Protein AF-W2IGB0-F1 (afdb_monomer_lite)

Radius of gyration: 11.65 Å; chains: 1; bounding box: 25×38×22 Å

Organism: Phytophthora nicotianae (NCBI:txid4792)

Sequence (76 aa):
MYRELTISSGVPAHKLRKAFRDGKLSLTAAELQGSGAKLHLHPESHEKVLKAMKAGRGVRLHITRHEINPSSPDAA

Foldseek 3Di:
DWDKAFWAPPPDVVQLVVCLVVQKHKFFLNRRPHGRAIWGHDPVQVVQSVVCNVVSGIDMDRHYNVRSDRDPPPDD

pLDDT: mean 73.33, std 13.18, range [32.94, 87.69]

Secondary structure (DSSP, 8-state):
--EEEEE-TTS-HHHHHHHHHHSEEEE-HHHHT-SSEEEEE-HHHHHHHHHHHHTT--EEEE--TTT--S------

Structure (mmCIF, N/CA/C/O backbone):
data_AF-W2IGB0-F1
#
_entry.id   AF-W2IGB0-F1
#
loop_
_atom_site.group_PDB
_atom_site.id
_atom_site.type_symbol
_atom_site.label_atom_id
_atom_site.label_alt_id
_atom_site.label_comp_id
_atom_site.label_asym_id
_atom_site.label_entity_id
_atom_site.label_seq_id
_atom_site.pdbx_PDB_ins_code
_atom_site.Cartn_x
_atom_site.Cartn_y
_atom_site.Cartn_z
_atom_site.occupancy
_atom_site.B_iso_or_equiv
_atom_site.auth_seq_id
_atom_site.auth_comp_id
_atom_site.auth_asym_id
_atom_site.auth_atom_id
_atom_site.pdbx_PDB_model_num
ATOM 1 N N . MET A 1 1 ? 17.204 -3.259 -5.969 1.00 68.94 1 MET A N 1
ATOM 2 C CA . MET A 1 1 ? 17.242 -3.252 -4.489 1.00 68.94 1 MET A CA 1
ATOM 3 C C . MET A 1 1 ? 15.863 -2.835 -3.997 1.00 68.94 1 MET A C 1
ATOM 5 O O . MET A 1 1 ? 15.409 -1.792 -4.445 1.00 68.94 1 MET A O 1
ATOM 9 N N . TYR A 1 2 ? 15.176 -3.635 -3.180 1.00 70.19 2 TYR A N 1
ATOM 10 C CA . TYR A 1 2 ? 13.837 -3.304 -2.664 1.00 70.19 2 TYR A CA 1
ATOM 11 C C . TYR A 1 2 ? 13.944 -2.468 -1.381 1.00 70.19 2 TYR A C 1
ATOM 13 O O . TYR A 1 2 ? 14.902 -2.621 -0.627 1.00 70.19 2 TYR A O 1
ATOM 21 N N . ARG A 1 3 ? 12.989 -1.563 -1.152 1.00 78.38 3 ARG A N 1
ATOM 22 C CA . ARG A 1 3 ? 12.877 -0.744 0.058 1.00 78.38 3 ARG A CA 1
ATOM 23 C C . ARG A 1 3 ? 11.725 -1.234 0.918 1.00 78.38 3 ARG A C 1
ATOM 25 O O . ARG A 1 3 ? 10.632 -1.481 0.416 1.00 78.38 3 ARG A O 1
ATOM 32 N N . GLU A 1 4 ? 11.974 -1.331 2.213 1.00 76.94 4 GLU A N 1
ATOM 33 C CA . GLU A 1 4 ? 10.941 -1.661 3.185 1.00 76.94 4 GLU A CA 1
ATOM 34 C C . GLU A 1 4 ? 10.068 -0.444 3.476 1.00 76.94 4 GLU A C 1
ATOM 36 O O . GLU A 1 4 ? 10.564 0.661 3.697 1.00 76.94 4 GLU A O 1
ATOM 41 N N . LEU A 1 5 ? 8.759 -0.663 3.4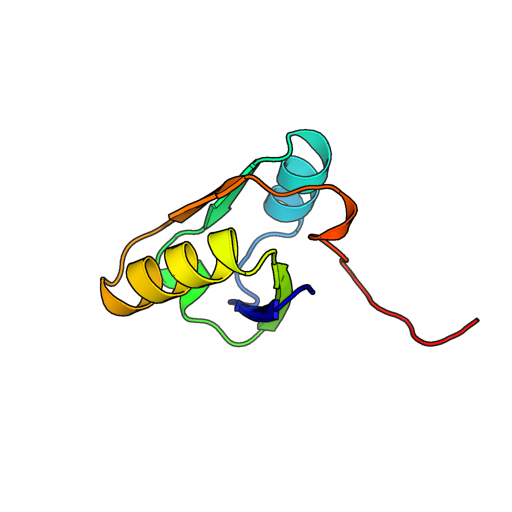95 1.00 76.44 5 LEU A N 1
ATOM 42 C CA . LEU A 1 5 ? 7.766 0.312 3.902 1.00 76.44 5 LEU A CA 1
ATOM 43 C C . LEU A 1 5 ? 6.854 -0.313 4.954 1.00 76.44 5 LEU A C 1
ATOM 45 O O . LEU A 1 5 ? 6.207 -1.325 4.693 1.00 76.44 5 LEU A O 1
ATOM 49 N N . THR A 1 6 ? 6.738 0.331 6.109 1.00 73.69 6 THR A N 1
ATOM 50 C CA . THR A 1 6 ? 5.727 -0.028 7.107 1.00 73.69 6 THR A CA 1
ATOM 51 C C . THR A 1 6 ? 4.417 0.694 6.787 1.00 73.69 6 THR A C 1
ATOM 53 O O . THR A 1 6 ? 4.395 1.914 6.649 1.00 73.69 6 THR A O 1
ATOM 56 N N . ILE A 1 7 ? 3.337 -0.070 6.648 1.00 73.88 7 ILE A N 1
ATOM 57 C CA . ILE A 1 7 ? 1.959 0.386 6.431 1.00 73.88 7 ILE A CA 1
ATOM 58 C C . ILE A 1 7 ? 1.060 -0.068 7.584 1.00 73.88 7 ILE A C 1
ATOM 60 O O . ILE A 1 7 ? 1.440 -0.893 8.416 1.00 73.88 7 ILE A O 1
ATOM 64 N N . SER A 1 8 ? -0.168 0.441 7.631 1.00 69.94 8 SER A N 1
ATOM 65 C CA . SER A 1 8 ? -1.133 0.123 8.683 1.00 69.94 8 SER A CA 1
ATOM 66 C C . SER A 1 8 ? -1.519 -1.351 8.739 1.00 69.94 8 SER A C 1
ATOM 68 O O . SER A 1 8 ? -1.789 -1.970 7.712 1.00 69.94 8 SER A O 1
ATOM 70 N N . SER A 1 9 ? -1.651 -1.889 9.959 1.00 63.28 9 SER A N 1
ATOM 71 C CA . SER A 1 9 ? -2.297 -3.190 10.215 1.00 63.28 9 SER A CA 1
ATOM 72 C C . SER A 1 9 ? -3.766 -3.197 9.792 1.00 63.28 9 SER A C 1
ATOM 74 O O . SER A 1 9 ? -4.346 -4.263 9.615 1.00 63.28 9 SER A O 1
ATOM 76 N N . GLY A 1 10 ? -4.368 -2.017 9.599 1.00 64.62 10 GLY A N 1
ATOM 77 C CA . GLY A 1 10 ? -5.719 -1.872 9.071 1.00 64.62 10 GLY A CA 1
ATOM 78 C C . GLY A 1 10 ? -5.856 -2.225 7.588 1.00 64.62 10 GLY A C 1
ATOM 79 O O . GLY A 1 10 ? -6.979 -2.238 7.092 1.00 64.62 10 GLY A O 1
ATOM 80 N N . VAL A 1 11 ? -4.759 -2.508 6.868 1.00 68.88 11 VAL A N 1
ATOM 81 C CA . VAL A 1 11 ? -4.839 -2.968 5.477 1.00 68.88 11 VAL A CA 1
ATOM 82 C C . VAL A 1 11 ? -5.423 -4.382 5.444 1.00 68.88 11 VAL A C 1
ATOM 84 O O . VAL A 1 11 ? -4.792 -5.326 5.922 1.00 68.88 11 VAL A O 1
ATOM 87 N N . PRO A 1 12 ? -6.610 -4.577 4.845 1.00 69.62 12 PRO A N 1
ATOM 88 C CA . PRO A 1 12 ? -7.240 -5.884 4.809 1.00 69.62 12 PRO A CA 1
ATOM 89 C C . PRO A 1 12 ? -6.391 -6.886 4.022 1.00 69.62 12 PRO A C 1
ATOM 91 O O . PRO A 1 12 ? -6.004 -6.624 2.879 1.00 69.62 12 PRO A O 1
ATOM 94 N N . ALA A 1 13 ? -6.210 -8.092 4.563 1.00 72.06 13 ALA A N 1
ATOM 95 C CA . ALA A 1 13 ? -5.494 -9.174 3.881 1.00 72.06 13 ALA A CA 1
ATOM 96 C C . ALA A 1 13 ? -6.071 -9.491 2.484 1.00 72.06 13 ALA A C 1
ATOM 98 O O . ALA A 1 13 ? -5.336 -9.881 1.577 1.00 72.06 13 ALA A O 1
ATOM 99 N N . HIS A 1 14 ? -7.375 -9.272 2.259 1.00 74.94 14 HIS A N 1
ATOM 100 C CA . HIS A 1 14 ? -7.988 -9.459 0.940 1.00 74.94 14 HIS A CA 1
ATOM 101 C C . HIS A 1 14 ? -7.459 -8.466 -0.112 1.00 74.94 14 HIS A C 1
ATOM 103 O O . HIS A 1 14 ? -7.329 -8.845 -1.275 1.00 74.94 14 HIS A O 1
ATOM 109 N N . LYS A 1 15 ? -7.119 -7.221 0.268 1.00 76.62 15 LYS A N 1
ATOM 110 C CA . LYS A 1 15 ? -6.517 -6.238 -0.650 1.00 76.62 15 LYS A CA 1
ATOM 111 C C . LYS A 1 15 ? -5.117 -6.669 -1.053 1.00 76.62 15 LYS A C 1
ATOM 113 O O . LYS A 1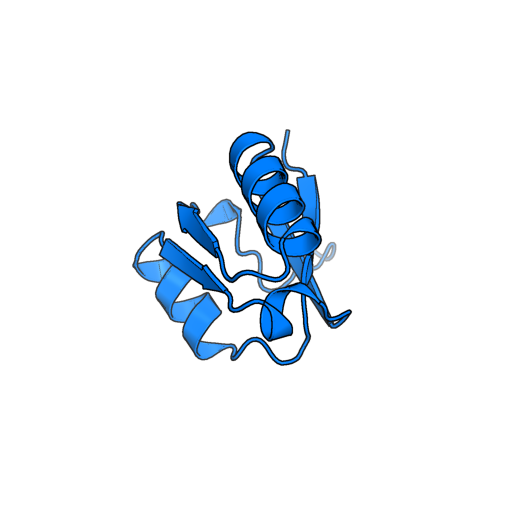 15 ? -4.789 -6.588 -2.230 1.00 76.62 15 LYS A O 1
ATOM 118 N N . LEU A 1 16 ? -4.334 -7.180 -0.103 1.00 75.62 16 LEU A N 1
ATOM 119 C CA . LEU A 1 16 ? -3.003 -7.727 -0.375 1.00 75.62 16 LEU A CA 1
ATOM 120 C C . LEU A 1 16 ? -3.089 -8.945 -1.303 1.00 75.62 16 LEU A C 1
ATOM 122 O O . LEU A 1 16 ? -2.388 -8.996 -2.307 1.00 75.62 16 LEU A O 1
ATOM 126 N N . ARG A 1 17 ? -4.016 -9.879 -1.048 1.00 78.00 17 ARG A N 1
ATOM 127 C CA . ARG A 1 17 ? -4.246 -11.048 -1.922 1.00 78.00 17 ARG A CA 1
ATOM 128 C C . ARG A 1 17 ? -4.717 -10.652 -3.321 1.00 78.00 17 ARG A C 1
ATOM 130 O O . ARG A 1 17 ? -4.286 -11.253 -4.303 1.00 78.00 17 ARG A O 1
ATOM 137 N N . LYS A 1 18 ? -5.588 -9.645 -3.429 1.00 81.06 18 LYS A N 1
ATOM 138 C CA . LYS A 1 18 ? -6.032 -9.113 -4.723 1.00 81.06 18 LYS A CA 1
ATOM 139 C C . LYS A 1 18 ? -4.880 -8.442 -5.458 1.00 81.06 18 LYS A C 1
ATOM 141 O O . LYS A 1 18 ? -4.672 -8.713 -6.631 1.00 81.06 18 LYS A O 1
ATOM 146 N N . ALA A 1 19 ? -4.082 -7.647 -4.759 1.00 78.81 19 ALA A N 1
ATOM 147 C CA . ALA A 1 19 ? -2.924 -6.996 -5.340 1.00 78.81 19 ALA A CA 1
ATOM 148 C C . ALA A 1 19 ? -1.832 -7.994 -5.759 1.00 78.81 19 ALA A C 1
ATOM 150 O O . ALA A 1 19 ? -1.184 -7.778 -6.776 1.00 78.81 19 ALA A O 1
ATOM 151 N N . PHE A 1 20 ? -1.693 -9.120 -5.052 1.00 75.38 20 PHE A N 1
ATOM 152 C CA . PHE A 1 20 ? -0.806 -10.223 -5.441 1.00 75.38 20 PHE A CA 1
ATOM 153 C C . PHE A 1 20 ? -1.240 -10.868 -6.765 1.00 75.38 20 PHE A C 1
ATOM 155 O O . PHE A 1 20 ? -0.411 -11.294 -7.569 1.00 75.38 20 PHE A O 1
ATOM 162 N N . ARG A 1 21 ? -2.553 -10.936 -7.005 1.00 79.81 21 ARG A N 1
ATOM 163 C CA . ARG A 1 21 ? -3.125 -11.482 -8.239 1.00 79.81 21 ARG A CA 1
ATOM 164 C C . ARG A 1 21 ? -3.088 -10.478 -9.393 1.00 79.81 21 ARG A C 1
ATOM 166 O O . ARG A 1 21 ? -2.661 -10.843 -10.482 1.00 79.81 21 ARG A O 1
ATOM 173 N N . ASP A 1 22 ? -3.512 -9.244 -9.135 1.00 81.31 22 ASP A N 1
ATOM 174 C CA . ASP A 1 22 ? -3.736 -8.198 -10.143 1.00 81.31 22 ASP A CA 1
ATOM 175 C C . ASP A 1 22 ? -2.482 -7.348 -10.423 1.00 81.31 22 ASP A C 1
ATOM 177 O O . ASP A 1 22 ? -2.464 -6.557 -11.367 1.00 81.31 22 ASP A O 1
ATOM 181 N N . GLY A 1 23 ? -1.455 -7.447 -9.574 1.00 81.56 23 GLY A N 1
ATOM 182 C CA . G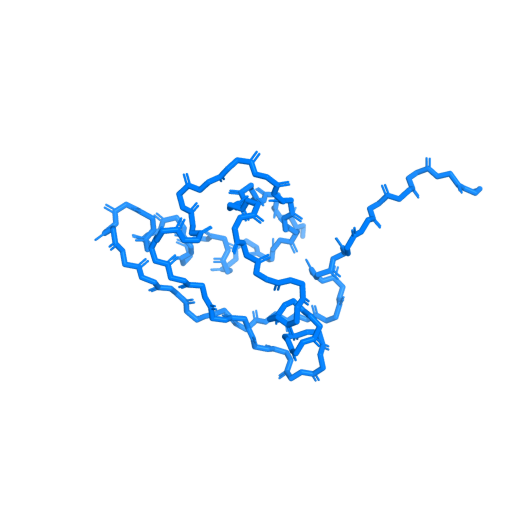LY A 1 23 ? -0.246 -6.621 -9.633 1.00 81.56 23 GLY A CA 1
ATOM 183 C C . GLY A 1 23 ? -0.482 -5.141 -9.302 1.00 81.56 23 GLY A C 1
ATOM 184 O O . GLY A 1 23 ? 0.284 -4.259 -9.695 1.00 81.56 23 GLY A O 1
ATOM 185 N N . LYS A 1 24 ? -1.598 -4.831 -8.632 1.00 84.69 24 LYS A N 1
ATOM 186 C CA . LYS A 1 24 ? -2.036 -3.463 -8.328 1.00 84.69 24 LYS A CA 1
ATOM 187 C C . LYS A 1 24 ? -2.485 -3.362 -6.883 1.00 84.69 24 LYS A C 1
ATOM 189 O O . LYS A 1 24 ? -3.485 -3.968 -6.506 1.00 84.69 24 LYS A O 1
ATOM 194 N N . LEU A 1 25 ? -1.809 -2.529 -6.098 1.00 83.75 25 LEU A N 1
ATOM 195 C CA . LEU A 1 25 ? -2.198 -2.225 -4.723 1.00 83.75 25 LEU A CA 1
ATOM 196 C C . LEU A 1 25 ? -2.678 -0.790 -4.620 1.00 83.75 25 LEU A C 1
ATOM 198 O O . LEU A 1 25 ? -1.985 0.142 -5.010 1.00 83.75 25 LEU A O 1
ATOM 202 N N . SER A 1 26 ? -3.886 -0.620 -4.100 1.00 83.19 26 SER A N 1
ATOM 203 C CA . SER A 1 26 ? -4.450 0.697 -3.813 1.00 83.19 26 SER A CA 1
ATOM 204 C C . SER A 1 26 ? -4.551 0.844 -2.303 1.00 83.19 26 SER A C 1
ATOM 206 O O . SER A 1 26 ? -5.295 0.092 -1.672 1.00 83.19 26 SER A O 1
ATOM 208 N N . LEU A 1 27 ? -3.793 1.786 -1.748 1.00 82.62 27 LEU A N 1
ATOM 209 C CA . LEU A 1 27 ? -3.788 2.108 -0.324 1.00 82.62 27 LEU A CA 1
ATOM 210 C C . LEU A 1 27 ? -4.415 3.482 -0.117 1.00 82.62 27 LEU A C 1
ATOM 212 O O . LEU A 1 27 ? -4.155 4.411 -0.881 1.00 82.62 27 LEU A O 1
ATOM 216 N N . THR A 1 28 ? -5.247 3.619 0.908 1.00 84.94 28 THR A N 1
ATOM 217 C CA . THR A 1 28 ? -5.771 4.919 1.345 1.00 84.94 28 THR A CA 1
ATOM 218 C C . THR A 1 28 ? -4.757 5.651 2.229 1.00 84.94 28 THR A C 1
ATOM 220 O O . THR A 1 28 ? -3.798 5.059 2.716 1.00 84.94 28 THR A O 1
ATOM 223 N N . ALA A 1 29 ? -4.963 6.949 2.469 1.00 82.12 29 ALA A N 1
ATOM 224 C CA . ALA A 1 29 ? -4.091 7.728 3.353 1.00 82.12 29 ALA A CA 1
ATOM 225 C C . ALA A 1 29 ? -4.026 7.142 4.780 1.00 82.12 29 ALA A C 1
ATOM 227 O O . ALA A 1 29 ? -2.947 7.031 5.353 1.00 82.12 29 ALA A O 1
ATOM 228 N N . ALA A 1 30 ? -5.166 6.686 5.311 1.00 80.38 30 ALA A N 1
ATOM 229 C CA . ALA A 1 30 ? -5.246 6.038 6.621 1.00 80.38 30 ALA A CA 1
ATOM 230 C C . ALA A 1 30 ? -4.514 4.683 6.653 1.00 80.38 30 ALA A C 1
ATOM 232 O O . ALA A 1 30 ? -3.883 4.326 7.645 1.00 80.38 30 ALA A O 1
ATOM 233 N N . GLU A 1 31 ? -4.563 3.936 5.548 1.00 77.38 31 GLU A N 1
ATOM 234 C CA . GLU A 1 31 ? -3.833 2.675 5.387 1.00 77.38 31 GLU A CA 1
ATOM 235 C C . GLU A 1 31 ? -2.317 2.890 5.273 1.00 77.38 31 GLU A C 1
ATOM 237 O O . GLU A 1 31 ? -1.542 2.045 5.715 1.00 77.38 31 GLU A O 1
ATOM 242 N N . LEU A 1 32 ? -1.885 4.027 4.721 1.00 77.50 32 LEU A N 1
ATOM 243 C CA . LEU A 1 32 ? -0.475 4.402 4.660 1.00 77.50 32 LEU A CA 1
ATOM 244 C C . LEU A 1 32 ? 0.079 4.820 6.027 1.00 77.50 32 LEU A C 1
ATOM 246 O O . LEU A 1 32 ? 1.227 4.528 6.318 1.00 77.50 32 LEU A O 1
ATOM 250 N N . GLN A 1 33 ? -0.708 5.467 6.884 1.00 73.38 33 GLN A N 1
ATOM 251 C CA . GLN A 1 33 ? -0.222 6.057 8.140 1.00 73.38 33 GLN A CA 1
ATOM 252 C C . GLN A 1 33 ? -0.038 5.086 9.323 1.00 73.38 33 GLN A C 1
ATOM 254 O O . GLN A 1 33 ? 0.240 5.544 10.428 1.00 73.38 33 GLN A O 1
ATOM 259 N N . GLY A 1 34 ? -0.196 3.771 9.153 1.00 63.97 34 GLY A N 1
ATOM 260 C CA . GLY A 1 34 ? -0.122 2.844 10.290 1.00 63.97 34 GLY A CA 1
ATOM 261 C C . GLY A 1 34 ? 1.156 2.005 10.370 1.00 63.97 34 GLY A C 1
ATOM 262 O O . GLY A 1 34 ? 2.007 2.032 9.488 1.00 63.97 34 GLY A O 1
ATOM 263 N N . SER A 1 35 ? 1.269 1.244 11.461 1.00 58.69 35 SER A N 1
ATOM 264 C CA . SER A 1 35 ? 2.524 0.628 11.919 1.00 58.69 35 SER A CA 1
ATOM 265 C C . SER A 1 35 ? 2.449 -0.903 12.042 1.00 58.69 35 SER A C 1
ATOM 267 O O . SER A 1 35 ? 2.911 -1.470 13.030 1.00 58.69 35 SER A O 1
ATOM 269 N N . GLY A 1 36 ? 1.806 -1.586 11.096 1.00 63.53 36 GLY A N 1
ATOM 270 C CA . GLY A 1 36 ? 1.387 -2.976 11.292 1.00 63.53 36 GLY A CA 1
ATOM 271 C C . GLY A 1 36 ? 1.862 -4.006 10.274 1.00 63.53 36 GLY A C 1
ATOM 272 O O . GLY A 1 36 ? 2.042 -5.160 10.646 1.00 63.53 36 GLY A O 1
ATOM 273 N N . ALA A 1 37 ? 2.077 -3.633 9.014 1.00 68.75 37 ALA A N 1
ATOM 274 C CA . ALA A 1 37 ? 2.529 -4.559 7.977 1.00 68.75 37 ALA A CA 1
ATOM 275 C C . ALA A 1 37 ? 3.728 -3.983 7.222 1.00 68.75 37 ALA A C 1
ATOM 277 O O . ALA A 1 37 ? 3.773 -2.789 6.942 1.00 68.75 37 ALA A O 1
ATOM 278 N N . LYS A 1 38 ? 4.707 -4.827 6.892 1.00 72.81 38 LYS A N 1
ATOM 279 C CA . LYS A 1 38 ? 5.864 -4.442 6.077 1.00 72.81 38 LYS A CA 1
ATOM 280 C C . LYS A 1 38 ? 5.609 -4.827 4.622 1.00 72.81 38 LYS A C 1
ATOM 282 O O . LYS A 1 38 ? 5.211 -5.953 4.344 1.00 72.81 38 LYS A O 1
ATOM 287 N N . LEU A 1 39 ? 5.832 -3.891 3.710 1.00 75.44 39 LEU A N 1
ATOM 288 C CA . LEU A 1 39 ? 5.833 -4.104 2.268 1.00 75.44 39 LEU A CA 1
ATOM 289 C C . LEU A 1 39 ? 7.247 -3.892 1.736 1.00 75.44 39 LEU A C 1
ATOM 291 O O . LEU A 1 39 ? 7.889 -2.895 2.062 1.00 75.44 39 LEU A O 1
ATOM 295 N N . HIS A 1 40 ? 7.711 -4.791 0.876 1.00 76.25 40 HIS A N 1
ATOM 296 C CA . HIS A 1 40 ? 8.983 -4.648 0.172 1.00 76.25 40 HIS A CA 1
ATOM 297 C C . HIS A 1 40 ? 8.701 -4.064 -1.205 1.00 76.25 40 HIS A C 1
ATOM 299 O O . HIS A 1 40 ? 8.296 -4.777 -2.109 1.00 76.25 40 HIS A O 1
ATOM 305 N N . LEU A 1 41 ? 8.873 -2.756 -1.372 1.00 76.62 41 LEU A N 1
ATOM 306 C CA . LEU A 1 41 ? 8.536 -2.051 -2.608 1.00 76.62 41 LEU A CA 1
ATOM 307 C C . LEU A 1 41 ? 9.782 -1.712 -3.421 1.00 76.62 41 LEU A C 1
ATOM 309 O O . LEU A 1 41 ? 10.838 -1.391 -2.878 1.00 76.62 41 LEU A O 1
ATOM 313 N N . HIS A 1 42 ? 9.652 -1.680 -4.742 1.00 76.69 42 HIS A N 1
ATOM 314 C CA . HIS A 1 42 ? 10.657 -1.102 -5.618 1.00 76.69 42 HIS A CA 1
ATOM 315 C C . HIS A 1 42 ? 10.884 0.376 -5.240 1.00 76.69 42 HIS A C 1
ATOM 317 O O . HIS A 1 42 ? 9.921 1.073 -4.901 1.00 76.69 42 HIS A O 1
ATOM 323 N N . PRO A 1 43 ? 12.122 0.902 -5.308 1.00 79.69 43 PRO A N 1
ATOM 324 C CA . PRO A 1 43 ? 12.445 2.281 -4.935 1.00 79.69 43 PRO A CA 1
ATOM 325 C C . PRO A 1 43 ? 11.564 3.318 -5.639 1.00 79.69 43 PRO A C 1
ATOM 327 O O . PRO A 1 43 ? 11.136 4.285 -5.015 1.00 79.69 43 PRO A O 1
ATOM 330 N N . GLU A 1 44 ? 11.210 3.076 -6.901 1.00 82.12 44 GLU A N 1
ATOM 331 C CA . GLU A 1 44 ? 10.315 3.958 -7.655 1.00 82.12 44 GLU A CA 1
ATOM 332 C C . GLU A 1 44 ? 8.889 4.008 -7.064 1.00 82.12 44 GLU A C 1
ATOM 334 O O . GLU A 1 44 ? 8.265 5.068 -6.979 1.00 82.12 44 GLU A O 1
ATOM 339 N N . SER A 1 45 ? 8.372 2.864 -6.608 1.00 80.31 45 SER A N 1
ATOM 340 C CA . SER A 1 45 ? 7.082 2.777 -5.917 1.00 80.31 45 SER A CA 1
ATOM 341 C C . SER A 1 45 ? 7.170 3.391 -4.520 1.00 80.31 45 SER A C 1
ATOM 343 O O . SER A 1 45 ? 6.278 4.134 -4.119 1.00 80.31 45 SER A O 1
ATOM 345 N N . HIS A 1 46 ? 8.271 3.161 -3.805 1.00 82.00 46 HIS A N 1
ATOM 346 C CA . HIS A 1 46 ? 8.518 3.712 -2.474 1.00 82.00 46 HIS A CA 1
ATOM 347 C C . HIS A 1 46 ? 8.491 5.250 -2.457 1.00 82.00 46 HIS A C 1
ATOM 349 O O . HIS A 1 46 ? 7.868 5.853 -1.584 1.00 82.00 46 HIS A O 1
ATOM 355 N N . GLU A 1 47 ? 9.093 5.915 -3.446 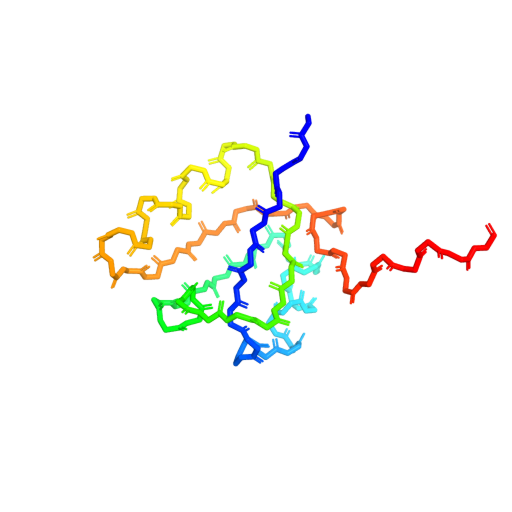1.00 85.19 47 GLU A N 1
ATOM 356 C CA . GLU A 1 47 ? 9.030 7.378 -3.553 1.00 85.19 47 GLU A CA 1
ATOM 357 C C . GLU A 1 47 ? 7.610 7.905 -3.783 1.00 85.19 47 GLU A C 1
ATOM 359 O O . GLU A 1 47 ? 7.229 8.934 -3.215 1.00 85.19 47 GLU A O 1
ATOM 364 N N . LYS A 1 48 ? 6.804 7.197 -4.586 1.00 85.88 48 LYS A N 1
ATOM 365 C CA . LYS A 1 48 ? 5.389 7.542 -4.803 1.00 85.88 48 LYS A CA 1
ATOM 366 C C . LYS A 1 48 ? 4.604 7.434 -3.500 1.00 85.88 48 LYS A C 1
ATOM 368 O O . LYS A 1 48 ? 3.814 8.329 -3.197 1.00 85.88 48 LYS A O 1
ATOM 373 N N . VAL A 1 49 ? 4.860 6.393 -2.706 1.00 84.00 49 VAL A N 1
ATOM 374 C CA . VAL A 1 49 ? 4.228 6.240 -1.392 1.00 84.00 49 VAL A CA 1
ATOM 375 C C . VAL A 1 49 ? 4.643 7.347 -0.432 1.00 84.00 49 VAL A C 1
ATOM 377 O O . VAL A 1 49 ? 3.774 7.962 0.175 1.00 84.00 49 VAL A O 1
ATOM 380 N N . LEU A 1 50 ? 5.936 7.667 -0.337 1.00 85.12 50 LEU A N 1
ATOM 381 C CA . LEU A 1 50 ? 6.416 8.748 0.528 1.00 85.12 50 LEU A CA 1
ATOM 382 C C . LEU A 1 50 ? 5.779 10.098 0.179 1.00 85.12 50 LEU A C 1
ATOM 384 O O . LEU A 1 50 ? 5.395 10.854 1.071 1.00 85.12 50 LEU A O 1
ATOM 388 N N . LYS A 1 51 ? 5.644 10.406 -1.116 1.00 87.69 51 LYS A N 1
ATOM 389 C CA . LYS A 1 51 ? 4.957 11.623 -1.574 1.00 87.69 51 LYS A CA 1
ATOM 390 C C . LYS A 1 51 ? 3.478 11.609 -1.182 1.00 87.69 51 LYS A C 1
ATOM 392 O O . LYS A 1 51 ? 2.975 12.617 -0.696 1.00 87.69 51 LYS A O 1
ATOM 397 N N . ALA A 1 52 ? 2.799 10.474 -1.345 1.00 86.31 52 ALA A N 1
ATOM 398 C CA . ALA A 1 52 ? 1.394 10.322 -0.976 1.00 86.31 52 ALA A CA 1
ATOM 399 C C . ALA A 1 52 ? 1.165 10.422 0.542 1.00 86.31 52 ALA A C 1
ATOM 401 O O . ALA A 1 52 ? 0.248 11.121 0.968 1.00 86.31 52 ALA A O 1
ATOM 402 N N . MET A 1 53 ? 2.045 9.819 1.350 1.00 83.94 53 MET A N 1
ATOM 403 C CA . MET A 1 53 ? 2.053 9.944 2.812 1.00 83.94 53 MET A CA 1
ATOM 404 C C . MET A 1 53 ? 2.197 11.402 3.247 1.00 83.94 53 MET A C 1
ATOM 406 O O . MET A 1 53 ? 1.383 11.886 4.028 1.00 83.94 53 MET A O 1
ATOM 410 N N . LYS A 1 54 ? 3.188 12.122 2.702 1.00 85.00 54 LYS A N 1
ATOM 411 C CA . LYS A 1 54 ? 3.396 13.551 2.995 1.00 85.00 54 LYS A CA 1
ATOM 412 C C . LYS A 1 54 ? 2.203 14.412 2.578 1.00 85.00 54 LYS A C 1
ATOM 414 O O . LYS A 1 54 ? 1.893 15.386 3.249 1.00 85.00 54 LYS A O 1
ATOM 419 N N . ALA A 1 55 ? 1.536 14.052 1.483 1.00 85.88 55 ALA A N 1
ATOM 420 C CA . ALA A 1 55 ? 0.356 14.754 0.987 1.00 85.88 55 ALA A CA 1
ATOM 421 C C . ALA A 1 55 ? -0.952 14.358 1.700 1.00 85.88 55 ALA A C 1
ATOM 423 O O . ALA A 1 55 ? -1.990 14.942 1.393 1.00 85.88 55 ALA A O 1
ATOM 424 N N . GLY A 1 56 ? -0.937 13.354 2.586 1.00 83.81 56 GLY A N 1
ATOM 425 C CA . GLY A 1 56 ? -2.146 12.824 3.220 1.00 83.81 56 GLY A CA 1
ATOM 426 C C . GLY A 1 56 ? -3.132 12.198 2.226 1.00 83.81 56 GLY A C 1
ATOM 427 O O . GLY A 1 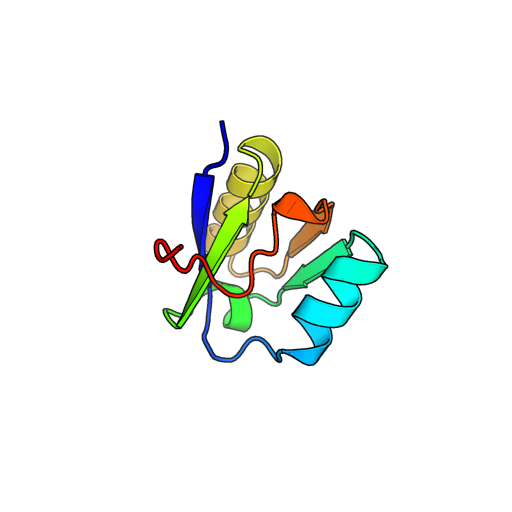56 ? -4.342 12.282 2.419 1.00 83.81 56 GLY A O 1
ATOM 428 N N . ARG A 1 57 ? -2.642 11.605 1.127 1.00 84.75 57 ARG A N 1
ATOM 429 C CA . ARG A 1 57 ? -3.471 11.018 0.058 1.00 84.75 57 ARG A CA 1
ATOM 430 C C . ARG A 1 57 ? -3.217 9.523 -0.090 1.00 84.75 57 ARG A C 1
ATOM 432 O O . ARG A 1 57 ? -2.145 9.024 0.229 1.00 84.75 57 ARG A O 1
ATOM 439 N N . GLY A 1 58 ? -4.217 8.810 -0.608 1.00 85.56 58 GLY A N 1
ATOM 440 C CA . GLY A 1 58 ? -4.046 7.422 -1.033 1.00 85.56 58 GLY A CA 1
ATOM 441 C C . GLY A 1 58 ? -3.168 7.304 -2.282 1.00 85.56 58 GLY A C 1
ATOM 442 O O . GLY A 1 58 ? -3.023 8.258 -3.048 1.00 85.56 58 GLY A O 1
ATOM 443 N N . VAL A 1 59 ? -2.600 6.122 -2.504 1.00 86.75 59 VAL A N 1
ATOM 444 C CA . VAL A 1 59 ? -1.699 5.834 -3.626 1.00 86.75 59 VAL A CA 1
ATOM 445 C C . VAL A 1 59 ? -2.068 4.516 -4.294 1.00 86.75 59 VAL A C 1
ATOM 447 O O . VAL A 1 59 ? -2.456 3.547 -3.640 1.00 86.75 59 VAL A O 1
ATOM 450 N N . ARG A 1 60 ? -1.941 4.482 -5.623 1.00 86.12 60 ARG A N 1
ATOM 451 C CA . ARG A 1 60 ? -2.025 3.256 -6.419 1.00 86.12 60 ARG A CA 1
ATOM 452 C C . ARG A 1 60 ? -0.621 2.885 -6.862 1.00 86.12 60 ARG A C 1
ATOM 454 O O . ARG A 1 60 ? 0.041 3.671 -7.535 1.00 86.12 60 ARG A O 1
ATOM 461 N N . LEU A 1 61 ? -0.184 1.699 -6.474 1.00 82.44 61 LEU A N 1
ATOM 462 C CA . LEU A 1 61 ? 1.121 1.151 -6.799 1.00 82.44 61 LEU A CA 1
ATOM 463 C C . LEU A 1 61 ? 0.942 -0.001 -7.773 1.00 82.44 61 LEU A C 1
ATOM 465 O O . LEU A 1 61 ? 0.072 -0.858 -7.588 1.00 82.44 61 LEU A O 1
ATOM 469 N N . HIS A 1 62 ? 1.792 -0.017 -8.791 1.00 80.69 62 HIS A N 1
ATOM 470 C CA . HIS A 1 62 ? 2.064 -1.240 -9.520 1.00 80.69 62 HIS A CA 1
ATOM 471 C C . HIS A 1 62 ? 3.054 -2.030 -8.692 1.00 80.69 62 HIS A C 1
ATOM 473 O O . HIS A 1 62 ? 4.114 -1.513 -8.340 1.00 80.69 62 HIS A O 1
ATOM 479 N N . ILE A 1 63 ? 2.652 -3.242 -8.345 1.00 77.75 63 ILE A N 1
ATOM 480 C CA . ILE A 1 63 ? 3.482 -4.144 -7.580 1.00 77.75 63 ILE A CA 1
ATOM 481 C C . ILE A 1 63 ? 3.527 -5.507 -8.236 1.00 77.75 63 ILE A C 1
ATOM 483 O O . ILE A 1 63 ? 2.579 -5.975 -8.858 1.00 77.75 63 ILE A O 1
ATOM 487 N N . THR A 1 64 ? 4.664 -6.143 -8.093 1.00 71.25 64 THR A N 1
ATOM 488 C CA . THR A 1 64 ? 4.962 -7.473 -8.574 1.00 71.25 64 THR A CA 1
ATOM 489 C C . THR A 1 64 ? 4.712 -8.480 -7.456 1.00 71.25 64 THR A C 1
ATOM 491 O O . THR A 1 64 ? 4.666 -8.142 -6.272 1.00 71.25 64 THR A O 1
ATOM 494 N N . ARG A 1 65 ? 4.543 -9.754 -7.819 1.00 66.75 65 ARG A N 1
ATOM 495 C CA . ARG A 1 65 ? 4.268 -10.830 -6.850 1.00 66.75 65 ARG A CA 1
ATOM 496 C C . ARG A 1 65 ? 5.317 -10.935 -5.743 1.00 66.75 65 ARG A C 1
ATOM 498 O O . ARG A 1 65 ? 4.981 -11.350 -4.643 1.00 66.75 65 ARG A O 1
ATOM 505 N N . HIS A 1 66 ? 6.555 -10.546 -6.026 1.00 65.00 66 HIS A N 1
ATOM 506 C CA . HIS A 1 66 ? 7.671 -10.625 -5.086 1.00 65.00 66 HIS A CA 1
ATOM 507 C C . HIS A 1 66 ? 7.704 -9.466 -4.076 1.00 65.00 66 HIS A C 1
ATOM 509 O O . HIS A 1 66 ? 8.446 -9.536 -3.104 1.00 65.00 66 HIS A O 1
ATOM 515 N N . GLU A 1 67 ? 6.903 -8.418 -4.285 1.00 62.34 67 GLU A N 1
ATOM 516 C CA . GLU A 1 67 ? 6.869 -7.224 -3.427 1.00 62.34 67 GLU A CA 1
ATOM 517 C C . GLU A 1 67 ? 5.846 -7.328 -2.289 1.00 62.34 67 GLU A C 1
ATOM 519 O O . GLU A 1 67 ? 5.960 -6.661 -1.259 1.00 62.34 67 GLU A O 1
ATOM 524 N N . ILE A 1 68 ? 4.842 -8.194 -2.452 1.00 63.78 68 ILE A N 1
ATOM 525 C CA . ILE A 1 68 ? 3.888 -8.532 -1.395 1.00 63.78 68 ILE A CA 1
ATOM 526 C C . ILE A 1 68 ? 4.346 -9.842 -0.794 1.00 63.78 68 ILE A C 1
ATOM 528 O O . ILE A 1 68 ? 3.820 -10.900 -1.134 1.00 63.78 68 ILE A O 1
ATOM 532 N N . ASN A 1 69 ? 5.342 -9.786 0.079 1.00 55.34 69 ASN A N 1
ATOM 533 C CA . ASN A 1 69 ? 5.637 -10.946 0.892 1.00 55.34 69 ASN A CA 1
ATOM 534 C C . ASN A 1 69 ? 4.762 -10.870 2.156 1.00 55.34 69 ASN A C 1
ATOM 536 O O . ASN A 1 69 ? 5.014 -10.014 3.003 1.00 55.34 69 ASN A O 1
ATOM 540 N N . PRO A 1 70 ? 3.707 -11.698 2.310 1.00 49.34 70 PRO A N 1
ATOM 541 C CA . PRO A 1 70 ? 2.900 -11.715 3.533 1.00 49.34 70 PRO A CA 1
ATOM 542 C C . PRO A 1 70 ? 3.675 -12.216 4.762 1.00 49.34 70 PRO A C 1
ATOM 544 O O . PRO A 1 70 ? 3.160 -12.167 5.874 1.00 49.34 70 PRO A O 1
ATOM 547 N N . SER A 1 71 ? 4.906 -12.681 4.583 1.00 38.41 71 SER A N 1
ATOM 548 C CA . SER A 1 71 ? 5.781 -13.150 5.645 1.00 38.41 71 SER A CA 1
ATOM 549 C C . SER A 1 71 ? 7.152 -13.387 5.031 1.00 38.41 71 SER A C 1
ATOM 551 O O . SER A 1 71 ? 7.267 -14.205 4.123 1.00 38.41 71 SER A O 1
ATOM 553 N N . SER A 1 72 ? 8.195 -12.735 5.529 1.00 32.94 72 SER A N 1
ATOM 554 C CA . SER A 1 72 ? 9.494 -13.400 5.533 1.00 32.94 72 SER A CA 1
ATOM 555 C C . SER A 1 72 ? 9.507 -14.279 6.782 1.00 32.94 72 SER A C 1
ATOM 557 O O . SER A 1 72 ? 9.603 -13.718 7.874 1.00 32.94 72 SER A O 1
ATOM 559 N N . PRO A 1 73 ? 9.359 -15.612 6.700 1.00 41.03 73 PRO A N 1
ATOM 560 C CA . PRO A 1 73 ? 10.095 -16.460 7.602 1.00 41.03 73 PRO A CA 1
ATOM 561 C C . PRO A 1 73 ? 11.498 -16.563 7.0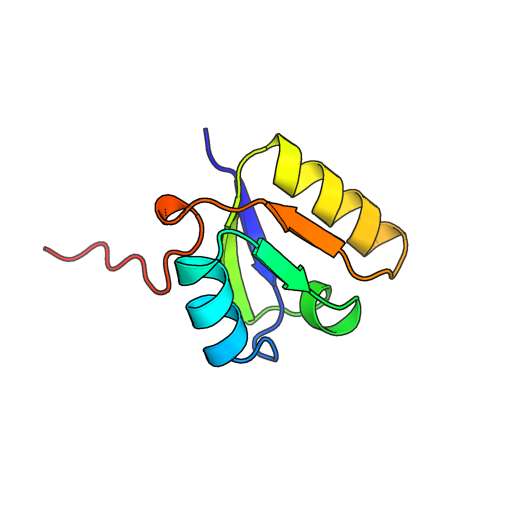01 1.00 41.03 73 PRO A C 1
ATOM 563 O O . PRO A 1 73 ? 11.718 -17.251 6.008 1.00 41.03 73 PRO A O 1
ATOM 566 N N . ASP A 1 74 ? 12.459 -15.865 7.591 1.00 39.38 74 ASP A N 1
ATOM 567 C CA . ASP A 1 74 ? 13.788 -16.463 7.672 1.00 39.38 74 ASP A CA 1
ATOM 568 C C . ASP A 1 74 ? 13.623 -17.695 8.580 1.00 39.38 74 ASP A C 1
ATOM 570 O O . ASP A 1 74 ? 13.640 -17.559 9.800 1.00 39.38 74 ASP A O 1
ATOM 574 N N . ALA A 1 75 ? 13.269 -18.849 8.002 1.00 39.47 75 ALA A N 1
ATOM 575 C CA . ALA A 1 75 ? 13.284 -20.165 8.650 1.00 39.47 75 ALA A CA 1
ATOM 576 C C . ALA A 1 75 ? 12.921 -21.271 7.640 1.00 39.47 75 ALA A C 1
ATOM 578 O O . ALA A 1 75 ? 11.782 -21.745 7.605 1.00 39.47 75 ALA A O 1
ATOM 579 N N . ALA A 1 76 ? 13.895 -21.684 6.831 1.00 34.16 76 ALA A N 1
ATOM 580 C CA . ALA A 1 76 ? 14.044 -23.064 6.368 1.00 34.16 76 ALA A CA 1
ATOM 581 C C . ALA A 1 76 ? 15.528 -23.326 6.101 1.00 34.16 76 ALA A C 1
ATOM 583 O O . ALA A 1 76 ? 16.122 -22.530 5.340 1.00 34.16 76 ALA A O 1
#